Protein AF-A0A3N5QV75-F1 (afdb_monomer_lite)

Sequence (85 aa):
MKFLDPHWNEKVYQTFWEFVLIDGPAGYTNNTPGRMMPISTVYSLHKRHLIVHDCDRIVENIYSRIFFGNDFRKIHKLRHYGQKK

Secondary structure (DSSP, 8-state):
-----TTS-HHHHHSPEEEEEE------BTTB--SHHHHHHHHTS-EEEEEETTTTSHHHHHHHHHHH-S--EEETTEEEEE---

Structure (mmCIF, N/CA/C/O backbone):
data_AF-A0A3N5QV75-F1
#
_entry.id   AF-A0A3N5QV75-F1
#
loop_
_atom_site.group_PDB
_atom_site.id
_atom_site.type_symbol
_atom_site.label_atom_id
_atom_site.label_alt_id
_atom_site.label_comp_id
_atom_site.label_asym_id
_atom_site.label_entity_id
_atom_site.label_seq_id
_atom_site.pdbx_PDB_ins_code
_atom_site.Cartn_x
_atom_site.Cartn_y
_atom_site.Cartn_z
_atom_site.occupancy
_atom_site.B_iso_or_equiv
_atom_site.auth_seq_id
_atom_site.auth_comp_id
_atom_site.auth_asym_id
_atom_site.auth_atom_id
_atom_site.pdbx_PDB_model_num
ATOM 1 N N . MET A 1 1 ? 1.790 16.081 7.293 1.00 37.62 1 MET A N 1
ATOM 2 C CA . MET A 1 1 ? 1.778 16.123 5.815 1.00 37.62 1 MET A CA 1
ATOM 3 C C . MET A 1 1 ? 0.640 15.228 5.340 1.00 37.62 1 MET A C 1
ATOM 5 O O . MET A 1 1 ? 0.662 14.049 5.663 1.00 37.62 1 MET A O 1
ATOM 9 N N . LYS A 1 2 ? -0.405 15.786 4.718 1.00 45.50 2 LYS A N 1
ATOM 10 C CA . LYS A 1 2 ? -1.567 15.029 4.225 1.00 45.50 2 LYS A CA 1
ATOM 11 C C . LYS A 1 2 ? -1.385 14.806 2.721 1.00 45.50 2 LYS A C 1
ATOM 13 O O . LYS A 1 2 ? -1.375 15.774 1.971 1.00 45.50 2 LYS A O 1
ATOM 18 N N . PHE A 1 3 ? -1.214 13.556 2.301 1.00 53.84 3 PHE A N 1
ATOM 19 C CA . PHE A 1 3 ? -1.211 13.168 0.888 1.00 53.84 3 PHE A CA 1
ATOM 20 C C . PHE A 1 3 ? -2.661 12.900 0.471 1.00 53.84 3 PHE A C 1
ATOM 22 O O . PHE A 1 3 ? -3.094 11.752 0.409 1.00 53.84 3 PHE A O 1
ATOM 29 N N . LEU A 1 4 ? -3.447 13.968 0.317 1.00 57.09 4 LEU A N 1
ATOM 30 C CA . LEU A 1 4 ? -4.800 13.865 -0.226 1.00 57.09 4 LEU A CA 1
ATOM 31 C C . LEU A 1 4 ? -4.714 14.146 -1.720 1.00 57.09 4 LEU A C 1
ATOM 33 O O . LEU A 1 4 ? -4.270 15.221 -2.118 1.00 57.09 4 LEU A O 1
ATOM 37 N N . ASP A 1 5 ? -5.095 13.163 -2.524 1.00 64.38 5 ASP A N 1
ATOM 38 C CA . ASP A 1 5 ? -5.278 13.362 -3.953 1.00 64.38 5 ASP A CA 1
ATOM 39 C C . ASP A 1 5 ? -6.600 14.134 -4.139 1.00 64.38 5 ASP A C 1
ATOM 41 O O . ASP A 1 5 ? -7.653 13.628 -3.734 1.00 64.38 5 ASP A O 1
ATOM 45 N N . PRO A 1 6 ? -6.571 15.356 -4.705 1.00 64.25 6 PRO A N 1
ATOM 46 C CA . PRO A 1 6 ? -7.751 16.208 -4.838 1.00 64.25 6 PRO A CA 1
ATOM 47 C C . PRO A 1 6 ? -8.820 15.634 -5.782 1.00 64.25 6 PRO A C 1
ATOM 49 O O . PRO A 1 6 ? -9.928 16.166 -5.829 1.00 64.25 6 PRO A O 1
ATOM 52 N N . HIS A 1 7 ? -8.521 14.567 -6.528 1.00 68.56 7 HIS A N 1
ATOM 53 C CA . HIS A 1 7 ? -9.474 13.918 -7.428 1.00 68.56 7 HIS A CA 1
ATOM 54 C C . HIS A 1 7 ? -10.360 12.869 -6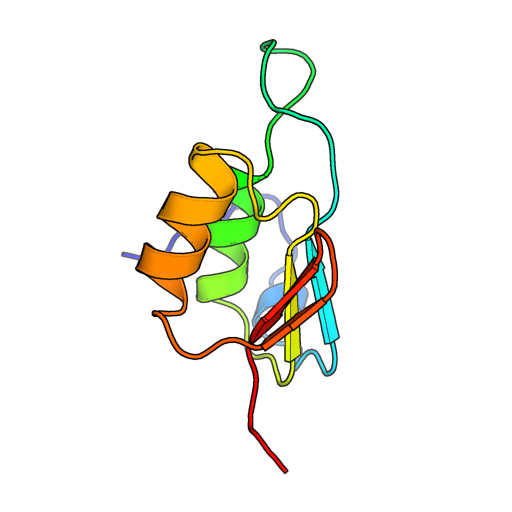.739 1.00 68.56 7 HIS A C 1
ATOM 56 O O . HIS A 1 7 ? -11.352 12.426 -7.323 1.00 68.56 7 HIS A O 1
ATOM 62 N N . TRP A 1 8 ? -10.041 12.465 -5.506 1.00 73.38 8 TRP A N 1
ATOM 63 C CA . TRP A 1 8 ? -10.833 11.477 -4.775 1.00 73.38 8 TRP A CA 1
ATOM 64 C C . TRP A 1 8 ? -11.984 12.138 -4.019 1.00 73.38 8 TRP A C 1
ATOM 66 O O . TRP A 1 8 ? -11.815 13.141 -3.331 1.00 73.38 8 TRP A O 1
ATOM 76 N N . ASN A 1 9 ? -13.169 11.533 -4.109 1.00 83.50 9 ASN A N 1
ATOM 77 C CA . ASN A 1 9 ? -14.338 11.979 -3.359 1.00 83.50 9 ASN A CA 1
ATOM 78 C C . ASN A 1 9 ? -14.060 11.904 -1.844 1.00 83.50 9 ASN A C 1
ATOM 80 O O . ASN A 1 9 ? -13.587 10.873 -1.359 1.00 83.50 9 ASN A O 1
ATOM 84 N N . GLU A 1 10 ? -14.407 12.952 -1.089 1.00 85.06 10 GLU A N 1
ATOM 85 C CA . GLU A 1 10 ? -14.207 13.023 0.370 1.00 85.06 10 GLU A CA 1
ATOM 86 C C . GLU A 1 10 ? -14.748 11.797 1.120 1.00 85.06 10 GLU A C 1
ATOM 88 O O . GLU A 1 10 ? -14.160 11.358 2.115 1.00 85.06 10 GLU A O 1
ATOM 93 N N . LYS A 1 11 ? -15.822 11.185 0.602 1.00 88.44 11 LYS A N 1
ATOM 94 C CA . LYS A 1 11 ? -16.421 9.964 1.147 1.00 88.44 11 LYS A CA 1
ATOM 95 C C . LYS A 1 11 ? -15.409 8.827 1.289 1.00 88.44 11 LYS A C 1
ATOM 97 O O . LYS A 1 11 ? -15.534 8.028 2.212 1.00 88.44 11 LYS A O 1
ATOM 102 N N . VAL A 1 12 ? -14.388 8.752 0.435 1.00 89.44 12 VAL A N 1
ATOM 103 C CA . VAL A 1 12 ? -13.348 7.711 0.509 1.00 89.44 12 VAL A CA 1
ATOM 104 C C . VAL A 1 12 ? -12.551 7.821 1.809 1.00 89.44 12 VAL A C 1
ATOM 106 O O . VAL A 1 12 ? -12.291 6.805 2.450 1.00 89.44 12 VAL A O 1
ATOM 109 N N . TYR A 1 13 ? -12.208 9.042 2.221 1.00 88.81 13 TYR A N 1
ATOM 110 C CA . TYR A 1 13 ? -11.433 9.301 3.438 1.00 88.81 13 TYR A CA 1
ATOM 111 C C . TYR A 1 13 ? -12.281 9.197 4.715 1.00 88.81 13 TYR A C 1
ATOM 113 O O . TYR A 1 13 ? -11.757 8.875 5.784 1.00 88.81 13 TYR A O 1
ATOM 121 N N . GLN A 1 14 ? -13.589 9.449 4.599 1.00 90.81 14 GLN A N 1
ATOM 122 C CA . GLN A 1 14 ? -14.556 9.339 5.697 1.00 90.81 14 GLN A CA 1
ATOM 123 C C . GLN A 1 14 ? -15.060 7.904 5.917 1.00 90.81 14 GLN A C 1
ATOM 125 O O . GLN A 1 14 ? -15.525 7.572 7.005 1.00 90.81 14 GLN A O 1
ATOM 130 N N . THR A 1 15 ? -14.974 7.046 4.900 1.00 94.31 15 THR A N 1
ATOM 131 C CA . THR A 1 15 ? -15.396 5.644 5.000 1.00 94.31 15 THR A CA 1
ATOM 132 C C . THR A 1 15 ? -14.393 4.844 5.834 1.00 94.31 15 THR A C 1
ATOM 134 O O . THR A 1 15 ? -13.187 4.908 5.598 1.00 94.31 1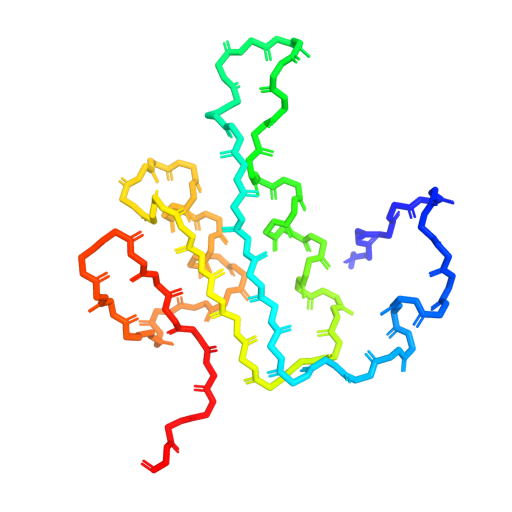5 THR A O 1
ATOM 137 N N . PHE A 1 16 ? -14.893 4.056 6.791 1.00 95.50 16 PHE A N 1
ATOM 138 C CA . PHE A 1 16 ? -14.095 3.029 7.459 1.00 95.50 16 PHE A CA 1
ATOM 139 C C . PHE A 1 16 ? -14.037 1.777 6.583 1.00 95.50 16 PHE A C 1
ATOM 141 O O . PHE A 1 16 ? -15.058 1.138 6.329 1.00 95.50 16 PHE A O 1
ATOM 148 N N . TRP A 1 17 ? -12.841 1.422 6.125 1.00 96.19 17 TRP A N 1
ATOM 149 C CA . TRP A 1 17 ? -12.639 0.277 5.243 1.00 96.19 17 TRP A CA 1
ATOM 150 C C . TRP A 1 17 ? -12.276 -0.980 6.039 1.00 96.19 17 TRP A C 1
ATOM 152 O O . TRP A 1 17 ? -11.250 -1.033 6.716 1.00 96.19 17 TRP A O 1
ATOM 162 N N . GLU A 1 18 ? -13.074 -2.039 5.921 1.00 97.38 18 GLU A N 1
ATOM 163 C CA . GLU A 1 18 ? -12.732 -3.339 6.518 1.00 97.38 18 GLU A CA 1
ATOM 164 C C . GLU A 1 18 ? -11.452 -3.917 5.900 1.00 97.38 18 GLU A C 1
ATOM 166 O O . GLU A 1 18 ? -10.536 -4.340 6.609 1.00 97.38 18 GLU A O 1
ATOM 171 N N . PHE A 1 19 ? -11.354 -3.851 4.573 1.00 96.56 19 PHE A N 1
ATOM 172 C CA . PHE A 1 19 ? -10.206 -4.314 3.807 1.00 96.56 19 PHE A CA 1
ATOM 173 C C . PHE A 1 19 ? -9.820 -3.289 2.750 1.00 96.56 19 PHE A C 1
ATOM 175 O O . PHE A 1 19 ? -10.675 -2.728 2.067 1.00 96.56 19 PHE A O 1
ATOM 182 N N . VAL A 1 20 ? -8.516 -3.100 2.584 1.00 97.19 20 VAL A N 1
ATOM 183 C CA . VAL A 1 20 ? -7.920 -2.360 1.473 1.00 97.19 20 VAL A CA 1
ATOM 184 C C . VAL A 1 20 ? -6.881 -3.260 0.817 1.00 97.19 20 VAL A C 1
ATOM 186 O O . VAL A 1 20 ? -5.957 -3.725 1.484 1.00 97.19 20 VAL A O 1
ATOM 189 N N . LEU A 1 21 ? -7.022 -3.503 -0.484 1.00 97.56 21 LEU A N 1
ATOM 190 C CA . LEU A 1 21 ? -6.043 -4.224 -1.294 1.00 97.56 21 LEU A CA 1
ATOM 191 C C . LEU A 1 21 ? -5.344 -3.231 -2.219 1.00 97.56 21 LEU A C 1
ATOM 193 O O . LEU A 1 21 ? -5.998 -2.546 -3.001 1.00 97.56 21 LEU A O 1
ATOM 197 N N . ILE A 1 22 ? -4.019 -3.175 -2.139 1.00 96.69 22 ILE A N 1
ATOM 198 C CA . ILE A 1 22 ? -3.191 -2.476 -3.113 1.00 96.69 22 ILE A CA 1
ATOM 199 C C . ILE A 1 22 ? -2.642 -3.505 -4.082 1.00 96.69 22 ILE A C 1
ATOM 201 O O . ILE A 1 22 ? -1.750 -4.289 -3.745 1.00 96.69 22 ILE A O 1
ATOM 205 N N . ASP A 1 23 ? -3.155 -3.433 -5.299 1.00 94.75 23 ASP A N 1
ATOM 206 C CA . ASP A 1 23 ? -2.637 -4.128 -6.461 1.00 94.75 23 ASP A CA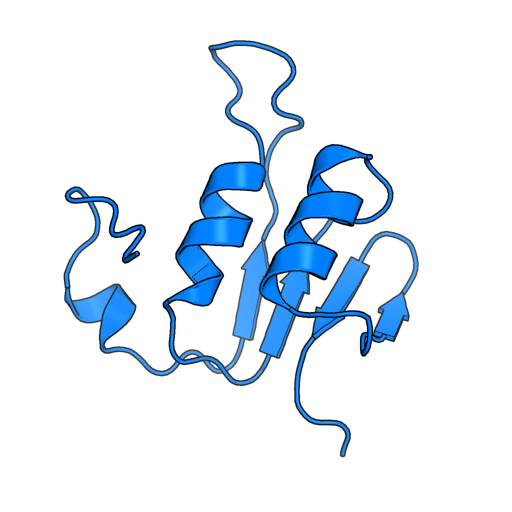 1
ATOM 207 C C . ASP A 1 23 ? -2.659 -3.185 -7.672 1.00 94.75 23 ASP A C 1
ATOM 209 O O . ASP A 1 23 ? -3.370 -2.180 -7.681 1.00 94.75 23 ASP A O 1
ATOM 213 N N . GLY A 1 24 ? -1.818 -3.455 -8.662 1.00 90.62 24 GLY A N 1
ATOM 214 C CA . GLY A 1 24 ? -1.602 -2.562 -9.794 1.00 90.62 24 GLY A CA 1
ATOM 215 C C . GLY A 1 24 ? -0.250 -2.784 -10.469 1.00 90.62 24 GLY A C 1
ATOM 216 O O . GLY A 1 24 ? 0.523 -3.642 -10.046 1.00 90.62 24 GLY A O 1
ATOM 217 N N . PRO A 1 25 ? 0.056 -2.028 -11.533 1.00 92.25 25 PRO A N 1
ATOM 218 C CA . PRO A 1 25 ? 1.255 -2.249 -12.320 1.00 92.25 25 PRO A CA 1
ATOM 219 C C . PRO A 1 25 ? 2.542 -1.831 -11.596 1.00 92.25 25 PRO A C 1
ATOM 221 O O . PRO A 1 25 ? 2.569 -1.192 -10.546 1.00 92.25 25 PRO A O 1
ATOM 224 N N . ALA A 1 26 ? 3.648 -2.212 -12.225 1.00 87.38 26 ALA A N 1
ATOM 225 C CA . ALA A 1 26 ? 5.006 -2.076 -11.731 1.00 87.38 26 ALA A CA 1
ATOM 226 C C . ALA A 1 26 ? 5.505 -0.637 -11.510 1.00 87.38 26 ALA A C 1
ATOM 228 O O . ALA A 1 26 ? 6.394 -0.432 -10.684 1.00 87.38 26 ALA A O 1
ATOM 229 N N . GLY A 1 27 ? 5.024 0.344 -12.276 1.00 89.31 27 GLY A N 1
ATOM 230 C CA . GLY A 1 27 ? 5.593 1.693 -12.217 1.00 89.31 27 GLY A CA 1
ATOM 231 C C . GLY A 1 27 ? 6.806 1.961 -13.109 1.00 89.31 27 GLY A C 1
ATOM 232 O O . GLY A 1 27 ? 7.420 3.003 -12.936 1.00 89.31 27 GLY A O 1
ATOM 233 N N . TYR A 1 28 ? 7.205 1.058 -14.017 1.00 85.56 28 TYR A N 1
ATOM 234 C CA . TYR A 1 28 ? 8.462 1.216 -14.779 1.00 85.56 28 TYR A CA 1
ATOM 235 C C . TYR A 1 28 ? 8.396 2.219 -15.938 1.00 85.56 28 TYR A C 1
ATOM 237 O O . TYR A 1 28 ? 9.433 2.590 -16.480 1.00 85.56 28 TYR A O 1
ATOM 245 N N . THR A 1 29 ? 7.199 2.645 -16.336 1.00 88.88 29 THR A N 1
ATOM 246 C CA . THR A 1 29 ? 7.002 3.626 -17.408 1.00 88.88 29 THR A CA 1
ATOM 247 C C . THR A 1 29 ? 6.019 4.697 -16.960 1.00 88.88 29 THR A C 1
ATOM 249 O O . THR A 1 29 ? 5.156 4.431 -16.119 1.00 88.88 29 THR A O 1
ATOM 252 N N . ASN A 1 30 ? 6.095 5.879 -17.573 1.00 83.69 30 ASN A N 1
ATOM 253 C CA . ASN A 1 30 ? 5.181 6.990 -17.291 1.00 83.69 30 ASN A CA 1
ATOM 254 C C . ASN A 1 30 ? 3.706 6.634 -17.550 1.00 83.69 30 ASN A C 1
ATOM 256 O O . ASN A 1 30 ? 2.821 7.209 -16.926 1.00 83.69 30 ASN A O 1
ATOM 260 N N . ASN A 1 31 ? 3.441 5.658 -18.423 1.00 88.25 31 ASN A N 1
ATOM 261 C CA . ASN A 1 31 ? 2.086 5.229 -18.780 1.00 88.25 31 ASN A CA 1
ATOM 262 C C . ASN A 1 31 ? 1.539 4.126 -17.860 1.00 88.25 31 ASN A C 1
ATOM 264 O O . ASN A 1 31 ? 0.385 3.729 -17.985 1.00 88.25 31 ASN A O 1
ATOM 268 N N . THR A 1 32 ? 2.358 3.604 -16.944 1.00 89.00 32 THR A N 1
ATOM 269 C CA . THR A 1 32 ? 1.984 2.515 -16.035 1.00 89.00 32 THR A CA 1
ATOM 270 C C . THR A 1 32 ? 2.332 2.920 -14.605 1.00 89.00 32 THR A C 1
ATOM 272 O O . THR A 1 32 ? 3.381 2.493 -14.121 1.00 89.00 32 THR A O 1
ATOM 275 N N . PRO A 1 33 ? 1.525 3.761 -13.931 1.00 86.69 33 PRO A N 1
ATOM 276 C CA . PRO A 1 33 ? 1.861 4.287 -12.610 1.00 86.69 33 PRO A CA 1
ATOM 277 C C . PRO A 1 33 ? 2.000 3.166 -11.576 1.00 86.69 33 PRO A C 1
ATOM 279 O O . PRO A 1 33 ? 1.210 2.228 -11.540 1.00 86.69 33 PRO A O 1
ATOM 282 N N . GLY A 1 34 ? 3.033 3.252 -10.739 1.00 91.50 34 GLY A N 1
ATOM 283 C CA . GLY A 1 34 ? 3.322 2.234 -9.732 1.00 91.50 34 GLY A CA 1
ATOM 284 C C . GLY A 1 34 ? 2.453 2.350 -8.480 1.00 91.50 34 GLY A C 1
ATOM 285 O O . GLY A 1 34 ? 1.626 3.247 -8.328 1.00 91.50 34 GLY A O 1
ATOM 286 N N . ARG A 1 35 ? 2.710 1.466 -7.516 1.00 93.06 35 ARG A N 1
ATOM 287 C CA . ARG A 1 35 ? 1.932 1.367 -6.269 1.00 93.06 35 ARG A CA 1
ATOM 288 C C . ARG A 1 35 ? 2.408 2.284 -5.137 1.00 93.06 35 ARG A C 1
ATOM 290 O O . ARG A 1 35 ? 1.772 2.313 -4.090 1.00 93.06 35 ARG A O 1
ATOM 297 N N . MET A 1 36 ? 3.476 3.067 -5.327 1.00 92.12 36 MET A N 1
ATOM 298 C CA . MET A 1 36 ? 3.976 4.002 -4.303 1.00 92.12 36 MET A CA 1
ATOM 299 C C . MET A 1 36 ? 2.896 4.992 -3.848 1.00 92.12 36 MET A C 1
ATOM 301 O O . MET A 1 36 ? 2.694 5.155 -2.648 1.00 92.12 36 MET A O 1
ATOM 305 N N . MET A 1 37 ? 2.207 5.635 -4.796 1.00 90.50 37 MET A N 1
ATOM 306 C CA . MET A 1 37 ? 1.168 6.618 -4.482 1.00 90.50 37 MET A CA 1
ATOM 307 C C . MET A 1 37 ? -0.036 5.964 -3.781 1.00 90.50 37 MET A C 1
ATOM 309 O O . MET A 1 37 ? -0.413 6.448 -2.722 1.00 90.50 37 MET A O 1
ATOM 313 N N . PRO A 1 38 ? -0.598 4.831 -4.249 1.00 92.50 38 PRO A N 1
ATOM 314 C CA . PRO A 1 38 ? -1.592 4.095 -3.468 1.00 92.50 38 PRO A CA 1
ATOM 315 C C . PRO A 1 38 ? -1.127 3.753 -2.044 1.00 92.50 38 PRO A C 1
ATOM 317 O O . PRO A 1 38 ? -1.874 3.972 -1.094 1.00 92.50 38 PRO A O 1
ATOM 320 N N . ILE A 1 39 ? 0.112 3.276 -1.865 1.00 94.94 39 ILE A N 1
ATOM 321 C CA . ILE A 1 39 ? 0.668 2.940 -0.540 1.00 94.94 39 ILE A CA 1
ATOM 322 C C . ILE A 1 39 ? 0.692 4.168 0.381 1.00 94.94 39 ILE A C 1
ATOM 324 O O . ILE A 1 39 ? 0.312 4.055 1.548 1.00 94.94 39 ILE A O 1
ATOM 328 N N . SER A 1 40 ? 1.097 5.338 -0.120 1.00 92.88 40 SER A N 1
ATOM 329 C CA . SER A 1 40 ? 1.102 6.566 0.682 1.00 92.88 40 SER A CA 1
ATOM 330 C C . SER A 1 40 ? -0.303 7.125 0.917 1.00 92.88 40 SER A C 1
ATOM 332 O O . SER A 1 40 ? -0.594 7.596 2.015 1.00 92.88 40 SER A O 1
ATOM 334 N N . THR A 1 41 ? -1.209 7.035 -0.057 1.00 90.88 41 THR A N 1
ATOM 335 C CA . THR A 1 41 ? -2.592 7.509 0.089 1.00 90.88 41 THR A CA 1
ATOM 336 C C . THR A 1 41 ? -3.338 6.705 1.146 1.00 90.88 41 THR A C 1
ATOM 338 O O . THR A 1 41 ? -3.972 7.290 2.031 1.00 90.88 41 THR A O 1
ATOM 341 N N . VAL A 1 42 ? -3.223 5.369 1.127 1.00 93.31 42 VAL A N 1
ATOM 342 C CA . VAL A 1 42 ? -3.951 4.535 2.095 1.00 93.31 42 VAL A CA 1
ATOM 343 C C . VAL A 1 42 ? -3.472 4.756 3.524 1.00 93.31 42 VAL A C 1
ATOM 345 O O . VAL A 1 42 ? -4.225 4.451 4.443 1.00 93.31 42 VAL A O 1
ATOM 348 N N . TYR A 1 43 ? -2.281 5.322 3.751 1.00 93.25 43 TYR A N 1
ATOM 349 C CA . TYR A 1 43 ? -1.831 5.726 5.088 1.00 93.25 43 TYR A CA 1
ATOM 350 C C . TYR A 1 43 ? -2.823 6.677 5.768 1.00 93.25 43 TYR A C 1
ATOM 352 O O . TYR A 1 43 ? -3.080 6.535 6.960 1.00 93.25 43 TYR A O 1
ATOM 360 N N . SER A 1 44 ? -3.459 7.560 4.994 1.00 90.56 44 SER A N 1
ATOM 361 C CA . SER A 1 44 ? -4.440 8.531 5.495 1.00 90.56 44 SER A CA 1
ATOM 362 C C . SER A 1 44 ? -5.865 7.967 5.635 1.00 90.56 44 SER A C 1
ATOM 364 O O . SER A 1 44 ? -6.753 8.692 6.073 1.00 90.56 44 SER A O 1
ATOM 366 N N . LEU A 1 45 ? -6.111 6.705 5.254 1.00 92.19 45 LEU A N 1
ATOM 367 C CA . LEU A 1 45 ? -7.435 6.072 5.329 1.00 92.19 45 LEU A CA 1
ATOM 368 C C . LEU A 1 45 ? -7.660 5.342 6.657 1.00 92.19 45 LEU A C 1
ATOM 370 O O . LEU A 1 45 ? -6.791 4.593 7.126 1.00 92.19 45 LEU A O 1
ATOM 374 N N . HIS A 1 46 ? -8.879 5.467 7.184 1.00 93.06 46 HIS A N 1
ATOM 375 C CA . HIS A 1 46 ? -9.387 4.631 8.268 1.00 93.06 46 HIS A CA 1
ATOM 376 C C . HIS A 1 46 ? -9.650 3.219 7.741 1.00 93.06 46 HIS A C 1
ATOM 378 O O . HIS A 1 46 ? -10.492 3.021 6.864 1.00 93.06 46 HIS A O 1
ATOM 384 N N . LYS A 1 47 ? -8.905 2.233 8.248 1.00 95.12 47 LYS A N 1
ATOM 385 C CA . LYS A 1 47 ? -8.995 0.848 7.778 1.00 95.12 47 LYS A CA 1
ATOM 386 C C . LYS A 1 47 ? -8.633 -0.165 8.857 1.00 95.12 47 LYS A C 1
ATOM 388 O O . LYS A 1 47 ? -7.781 0.123 9.698 1.00 95.12 47 LYS A O 1
ATOM 393 N N . ARG A 1 48 ? -9.232 -1.358 8.793 1.00 96.38 48 ARG A N 1
ATOM 394 C CA . ARG A 1 48 ? -8.905 -2.486 9.685 1.00 96.38 48 ARG A CA 1
ATOM 395 C C . ARG A 1 48 ? -7.780 -3.362 9.131 1.00 96.38 48 ARG A C 1
ATOM 397 O O . ARG A 1 48 ? -6.867 -3.730 9.873 1.00 96.38 48 ARG A O 1
ATOM 404 N N . HIS A 1 49 ? -7.824 -3.673 7.838 1.00 97.12 49 HIS A N 1
ATOM 405 C CA . HIS A 1 49 ? -6.831 -4.518 7.177 1.00 97.12 49 HIS A CA 1
ATOM 406 C C . HIS A 1 49 ? -6.315 -3.880 5.885 1.00 97.12 49 HIS A C 1
ATOM 408 O O . HIS A 1 49 ? -7.089 -3.385 5.068 1.00 97.12 49 HIS A O 1
ATOM 414 N N . LEU A 1 50 ? -4.999 -3.933 5.684 1.00 97.75 50 LEU A N 1
ATOM 415 C CA . LEU A 1 50 ? -4.321 -3.526 4.456 1.00 97.75 50 LEU A CA 1
ATOM 416 C C . LEU A 1 50 ? -3.527 -4.705 3.899 1.00 97.75 50 LEU A C 1
ATOM 418 O O . LEU A 1 50 ? -2.757 -5.335 4.622 1.00 97.75 50 LEU A O 1
ATOM 422 N N . ILE A 1 51 ? -3.685 -4.972 2.609 1.00 98.00 51 ILE A N 1
ATOM 423 C CA . ILE A 1 51 ? -2.957 -6.008 1.885 1.00 98.00 51 ILE A CA 1
ATOM 424 C C . ILE A 1 51 ? -2.208 -5.340 0.732 1.00 98.00 51 ILE A C 1
ATOM 426 O O . ILE A 1 51 ? -2.810 -4.620 -0.058 1.00 98.00 51 ILE A O 1
ATOM 430 N N . VAL A 1 52 ? -0.901 -5.568 0.633 1.00 97.88 52 VAL A N 1
ATOM 431 C CA . VAL A 1 52 ? -0.050 -5.053 -0.450 1.00 97.88 52 VAL A CA 1
ATOM 432 C C . VAL A 1 52 ? 0.456 -6.226 -1.282 1.00 97.88 52 VAL A C 1
ATOM 434 O O . VAL A 1 52 ? 1.116 -7.120 -0.744 1.00 97.88 52 VAL A O 1
ATOM 437 N N . HIS A 1 53 ? 0.143 -6.226 -2.576 1.00 97.50 53 HIS A N 1
ATOM 438 C CA . HIS A 1 53 ? 0.632 -7.209 -3.541 1.00 97.50 53 HIS A CA 1
ATOM 439 C C . HIS A 1 53 ? 2.036 -6.866 -4.064 1.00 97.50 53 HIS A C 1
ATOM 441 O O . HIS A 1 53 ? 2.488 -5.726 -3.960 1.00 97.50 53 HIS A O 1
ATOM 447 N N . ASP A 1 54 ? 2.749 -7.877 -4.576 1.00 96.12 54 ASP A N 1
ATOM 448 C CA . ASP A 1 54 ? 4.157 -7.810 -4.983 1.00 96.12 54 ASP A CA 1
ATOM 449 C C . ASP A 1 54 ? 5.070 -7.119 -3.956 1.00 96.12 54 ASP A C 1
ATOM 451 O O . ASP A 1 54 ? 5.972 -6.351 -4.307 1.00 96.12 54 ASP A O 1
ATOM 455 N N . CYS A 1 55 ? 4.875 -7.412 -2.667 1.00 95.81 55 CYS A N 1
ATOM 456 C CA . CYS A 1 55 ? 5.539 -6.704 -1.567 1.00 95.81 55 CYS A CA 1
ATOM 457 C C . CYS A 1 55 ? 7.072 -6.857 -1.512 1.00 95.81 55 CYS A C 1
ATOM 459 O O . CYS A 1 55 ? 7.719 -6.275 -0.642 1.00 95.81 55 CYS A O 1
ATOM 461 N N . ASP A 1 56 ? 7.639 -7.683 -2.390 1.00 95.44 56 ASP A N 1
ATOM 462 C CA . ASP A 1 56 ? 9.071 -7.975 -2.479 1.00 95.44 56 ASP A CA 1
ATOM 463 C C . ASP A 1 56 ? 9.814 -7.036 -3.423 1.00 95.44 56 ASP A C 1
ATOM 465 O O . ASP A 1 56 ? 11.041 -6.944 -3.372 1.00 95.44 56 ASP A O 1
ATOM 469 N N . ARG A 1 57 ? 9.083 -6.295 -4.257 1.00 94.94 57 ARG A N 1
ATOM 470 C CA . ARG A 1 57 ? 9.667 -5.240 -5.079 1.00 94.94 57 ARG A CA 1
ATOM 471 C C . ARG A 1 57 ? 10.173 -4.112 -4.191 1.00 94.94 57 ARG A C 1
ATOM 473 O O . ARG A 1 57 ? 9.548 -3.769 -3.193 1.00 94.94 57 ARG A O 1
ATOM 480 N N . ILE A 1 58 ? 11.307 -3.525 -4.568 1.00 94.88 58 ILE A N 1
ATOM 481 C CA . ILE A 1 58 ? 12.051 -2.566 -3.736 1.00 94.88 58 ILE A CA 1
ATOM 482 C C . ILE A 1 58 ? 11.162 -1.402 -3.278 1.00 94.88 58 ILE A C 1
ATOM 484 O O . ILE A 1 58 ? 11.129 -1.093 -2.089 1.00 94.88 58 ILE A O 1
ATOM 488 N N . VAL A 1 59 ? 10.406 -0.798 -4.199 1.00 93.56 59 VAL A N 1
ATOM 489 C CA . VAL A 1 59 ? 9.542 0.355 -3.910 1.00 93.56 59 VAL A CA 1
ATOM 490 C C . VAL A 1 59 ? 8.432 -0.037 -2.935 1.00 93.56 59 VAL A C 1
ATOM 492 O O . VAL A 1 59 ? 8.320 0.545 -1.859 1.00 93.56 59 VAL A O 1
ATOM 495 N N . GLU A 1 60 ? 7.646 -1.060 -3.258 1.00 95.81 60 GLU A N 1
ATOM 496 C CA . GLU A 1 60 ? 6.550 -1.533 -2.414 1.00 95.81 60 GLU A CA 1
ATOM 497 C C . GLU A 1 60 ? 7.052 -1.985 -1.038 1.00 95.81 60 GLU A C 1
ATOM 499 O O . GLU A 1 60 ? 6.431 -1.670 -0.020 1.00 95.81 60 GLU A O 1
ATOM 504 N N . ASN A 1 61 ? 8.204 -2.656 -0.985 1.00 96.38 61 ASN A N 1
ATOM 505 C CA . ASN A 1 61 ? 8.831 -3.101 0.251 1.00 96.38 61 ASN A CA 1
ATOM 506 C C . ASN A 1 61 ? 9.208 -1.917 1.151 1.00 96.38 61 ASN A C 1
ATOM 508 O O . ASN A 1 61 ? 8.822 -1.898 2.321 1.00 96.38 61 ASN A O 1
ATOM 512 N N . ILE A 1 62 ? 9.924 -0.931 0.603 1.00 96.75 62 ILE A N 1
ATOM 513 C CA . ILE A 1 62 ? 10.381 0.253 1.338 1.00 96.75 62 ILE A CA 1
ATOM 514 C C . ILE A 1 62 ? 9.185 1.083 1.805 1.00 96.75 62 ILE A C 1
ATOM 516 O O . ILE A 1 62 ? 9.040 1.326 3.002 1.00 96.75 62 ILE A O 1
ATOM 520 N N . TYR A 1 63 ? 8.295 1.479 0.895 1.00 96.06 63 TYR A N 1
ATOM 521 C CA . TYR A 1 63 ? 7.220 2.413 1.232 1.00 96.06 63 TYR A CA 1
ATOM 522 C C . TYR A 1 63 ? 6.182 1.802 2.170 1.00 96.06 63 TYR A C 1
ATOM 524 O O . TYR A 1 63 ? 5.765 2.466 3.118 1.00 96.06 63 TYR A O 1
ATOM 532 N N . SER A 1 64 ? 5.807 0.531 1.989 1.00 96.44 64 SER A N 1
ATOM 533 C CA . SER A 1 64 ? 4.874 -0.103 2.930 1.00 96.44 64 SER A CA 1
ATOM 534 C C . SER A 1 64 ? 5.467 -0.216 4.340 1.00 96.44 64 SER A C 1
ATOM 536 O O . SER A 1 64 ? 4.741 -0.049 5.315 1.00 96.44 64 SER A O 1
ATOM 538 N N . ARG A 1 65 ? 6.787 -0.403 4.482 1.00 96.62 65 ARG A N 1
ATOM 539 C CA . ARG A 1 65 ? 7.457 -0.415 5.796 1.00 96.62 65 ARG A CA 1
ATOM 540 C C . ARG A 1 65 ? 7.600 0.972 6.404 1.00 96.62 65 ARG A C 1
ATOM 542 O O . ARG A 1 65 ? 7.448 1.105 7.613 1.00 96.62 65 ARG A O 1
ATOM 549 N N . ILE A 1 66 ? 7.859 1.993 5.588 1.00 96.69 66 ILE A N 1
ATOM 550 C CA . ILE A 1 66 ? 7.915 3.388 6.049 1.00 96.69 66 ILE A CA 1
ATOM 551 C C . ILE A 1 66 ? 6.561 3.817 6.622 1.00 96.69 66 ILE A C 1
ATOM 553 O O . ILE A 1 66 ? 6.516 4.405 7.697 1.00 96.69 66 ILE A O 1
ATOM 557 N N . PHE A 1 67 ? 5.461 3.510 5.929 1.00 95.81 67 PHE A N 1
ATOM 558 C CA . PHE A 1 67 ? 4.131 3.968 6.336 1.00 95.81 67 PHE A CA 1
ATOM 559 C C . PHE A 1 67 ? 3.443 3.061 7.365 1.00 95.81 67 PHE A C 1
ATOM 561 O O . PHE A 1 67 ? 2.695 3.560 8.200 1.00 95.81 67 PHE A O 1
ATOM 568 N N . PHE A 1 68 ? 3.667 1.744 7.325 1.00 95.69 68 PHE A N 1
ATOM 569 C CA . PHE A 1 68 ? 2.925 0.779 8.154 1.00 95.69 68 PHE A CA 1
ATOM 570 C C . PHE A 1 68 ? 3.815 -0.041 9.097 1.00 95.69 68 PHE A C 1
ATOM 572 O O . PHE A 1 68 ? 3.322 -0.906 9.819 1.00 95.69 68 PHE A O 1
ATOM 579 N N . GLY A 1 69 ? 5.122 0.231 9.125 1.00 95.50 69 GLY A N 1
ATOM 580 C CA . GLY A 1 69 ? 6.076 -0.429 10.009 1.00 95.50 69 GLY A CA 1
ATOM 581 C C . GLY A 1 69 ? 6.477 -1.837 9.562 1.00 95.50 69 GLY A C 1
ATOM 582 O O . GLY A 1 69 ? 6.276 -2.262 8.422 1.00 95.50 69 GLY A O 1
ATOM 583 N N . ASN A 1 70 ? 7.097 -2.567 10.490 1.00 96.00 70 ASN A N 1
ATOM 584 C CA . ASN A 1 70 ? 7.618 -3.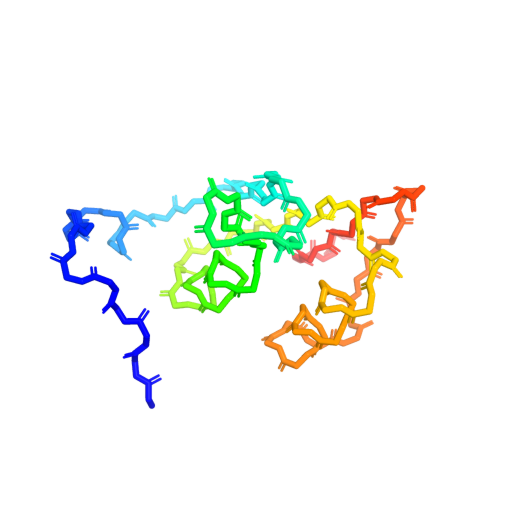918 10.260 1.00 96.00 70 ASN A CA 1
ATOM 585 C C . ASN A 1 70 ? 6.720 -5.026 10.823 1.00 96.00 70 ASN A C 1
ATOM 587 O O . ASN A 1 70 ? 7.057 -6.195 10.660 1.00 96.00 70 ASN A O 1
ATOM 591 N N . ASP A 1 71 ? 5.606 -4.680 11.476 1.00 95.50 71 ASP A N 1
ATOM 592 C CA . ASP A 1 71 ? 4.669 -5.682 11.976 1.00 95.50 71 ASP A CA 1
ATOM 593 C C . ASP A 1 71 ? 3.643 -6.044 10.901 1.00 95.50 71 ASP A C 1
ATOM 595 O O . ASP A 1 71 ? 2.608 -5.397 10.738 1.00 95.50 71 ASP A O 1
ATOM 599 N N . PHE A 1 72 ? 3.970 -7.071 10.125 1.00 96.25 72 PHE A N 1
ATOM 600 C CA . PHE A 1 72 ? 3.109 -7.591 9.077 1.00 96.25 72 PHE A CA 1
ATOM 601 C C . PHE A 1 72 ? 3.212 -9.106 8.986 1.00 96.25 72 PHE A C 1
ATOM 603 O O . PHE A 1 72 ? 4.243 -9.711 9.289 1.00 96.25 72 PHE A O 1
ATOM 610 N N . ARG A 1 73 ? 2.157 -9.727 8.464 1.00 97.12 73 ARG A N 1
ATOM 611 C CA . ARG A 1 73 ? 2.211 -11.115 8.006 1.00 97.12 73 ARG A CA 1
ATOM 612 C C . ARG A 1 73 ? 2.479 -11.131 6.508 1.00 97.12 73 ARG A C 1
ATOM 614 O O . ARG A 1 73 ? 1.770 -10.484 5.744 1.00 97.12 73 ARG A O 1
ATOM 621 N N . LYS A 1 74 ? 3.482 -11.890 6.071 1.00 96.88 74 LYS A N 1
ATOM 622 C CA . LYS A 1 74 ? 3.745 -12.127 4.647 1.00 96.88 74 LYS A CA 1
ATOM 623 C C . LYS A 1 74 ? 3.239 -13.512 4.247 1.00 96.88 74 LYS A C 1
ATOM 625 O O . LYS A 1 74 ? 3.532 -14.493 4.926 1.00 96.88 74 LYS A O 1
ATOM 630 N N . ILE A 1 75 ? 2.489 -13.586 3.151 1.00 96.75 75 ILE A N 1
ATOM 631 C CA . ILE A 1 75 ? 2.035 -14.833 2.526 1.00 96.75 75 ILE A CA 1
ATOM 632 C C . ILE A 1 75 ? 2.415 -14.750 1.051 1.00 96.75 75 ILE A C 1
ATOM 634 O O . ILE A 1 75 ? 1.833 -13.974 0.298 1.00 96.75 75 ILE A O 1
ATOM 638 N N . HIS A 1 76 ? 3.414 -15.528 0.633 1.00 96.62 76 HIS A N 1
ATOM 639 C CA . HIS A 1 76 ? 4.001 -15.415 -0.706 1.00 96.62 76 HIS A CA 1
ATOM 640 C C . HIS A 1 76 ? 4.387 -13.954 -1.025 1.00 96.62 76 HIS A C 1
ATOM 642 O O . HIS A 1 76 ? 5.185 -13.379 -0.295 1.00 96.62 76 HIS A O 1
ATOM 648 N N . LYS A 1 77 ? 3.816 -13.337 -2.062 1.00 96.69 77 LYS A N 1
ATOM 649 C CA 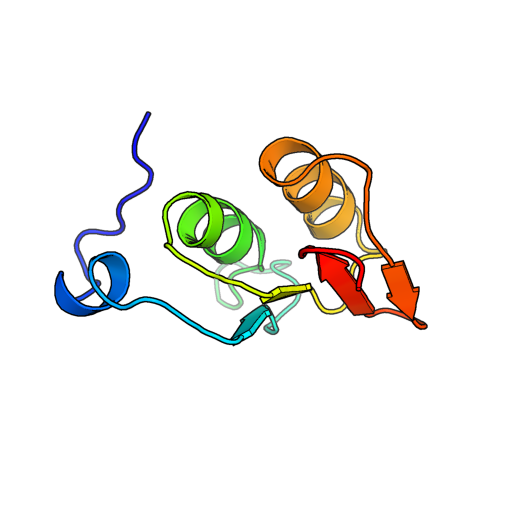. LYS A 1 77 ? 4.062 -11.942 -2.466 1.00 96.69 77 LYS A CA 1
ATOM 650 C C . LYS A 1 77 ? 3.066 -10.939 -1.872 1.00 96.69 77 LYS A C 1
ATOM 652 O O . LYS A 1 77 ? 3.081 -9.770 -2.249 1.00 96.69 77 LYS A O 1
ATOM 657 N N . LEU A 1 78 ? 2.195 -11.381 -0.966 1.00 97.38 78 LEU A N 1
ATOM 658 C CA . LEU A 1 78 ? 1.223 -10.537 -0.279 1.00 97.38 78 LEU A CA 1
ATOM 659 C C . LEU A 1 78 ? 1.728 -10.181 1.116 1.00 97.38 78 LEU A C 1
ATOM 661 O O . LEU A 1 78 ? 2.187 -11.046 1.869 1.00 97.38 78 LEU A O 1
ATOM 665 N N . ARG A 1 79 ? 1.580 -8.912 1.484 1.00 97.31 79 ARG A N 1
ATOM 666 C CA . ARG A 1 79 ? 1.879 -8.410 2.824 1.00 97.31 79 ARG A CA 1
ATOM 667 C C . ARG A 1 79 ? 0.621 -7.864 3.475 1.00 97.31 79 ARG A C 1
ATOM 669 O O . ARG A 1 79 ? -0.006 -6.969 2.923 1.00 97.31 79 ARG A O 1
ATOM 676 N N . HIS A 1 80 ? 0.279 -8.391 4.642 1.00 97.69 80 HIS A N 1
ATOM 677 C CA . HIS A 1 80 ? -0.893 -8.017 5.423 1.00 97.69 80 HIS A CA 1
ATOM 678 C C . HIS A 1 80 ? -0.497 -7.205 6.657 1.00 97.69 80 HIS A C 1
ATOM 680 O O . HIS A 1 80 ? 0.288 -7.670 7.484 1.00 97.69 80 HIS A O 1
ATOM 686 N N . TYR A 1 81 ? -1.092 -6.022 6.779 1.00 96.88 81 TYR A N 1
ATOM 687 C CA . TYR A 1 81 ? -1.053 -5.149 7.946 1.00 96.88 81 TYR A CA 1
ATOM 688 C C . TYR A 1 81 ? -2.451 -5.072 8.573 1.00 96.88 81 TYR A C 1
ATOM 690 O O . TYR A 1 81 ? -3.453 -4.929 7.866 1.00 96.88 81 TYR A O 1
ATOM 698 N N . GLY A 1 82 ? -2.536 -5.144 9.898 1.00 91.31 82 GLY A N 1
ATOM 699 C CA . GLY A 1 82 ? -3.793 -5.050 10.643 1.00 91.31 82 GLY A CA 1
ATOM 700 C C . GLY A 1 82 ? -3.672 -5.670 12.031 1.00 91.31 82 GLY A C 1
ATOM 701 O O . GLY A 1 82 ? -2.639 -6.247 12.366 1.00 91.31 82 GLY A O 1
ATOM 702 N N . GLN A 1 83 ? -4.725 -5.558 12.841 1.00 70.25 83 GLN A N 1
ATOM 703 C CA . GLN A 1 83 ? -4.718 -6.160 14.175 1.00 70.25 83 GLN A CA 1
ATOM 704 C C . GLN A 1 83 ? -4.578 -7.685 14.086 1.00 70.25 83 GLN A C 1
ATOM 706 O O . GLN A 1 83 ? -5.311 -8.351 13.349 1.00 70.25 83 GLN A O 1
ATOM 711 N N . LYS A 1 84 ? -3.624 -8.222 14.852 1.00 56.62 84 LYS A N 1
ATOM 712 C CA . LYS A 1 84 ? -3.531 -9.653 15.142 1.00 56.62 84 LYS A CA 1
ATOM 713 C C . LYS A 1 84 ? -4.727 -10.014 16.028 1.00 56.62 84 LYS A C 1
ATOM 715 O O . LYS A 1 84 ? -4.979 -9.310 17.002 1.00 56.62 84 LYS A O 1
ATOM 720 N N . LYS A 1 85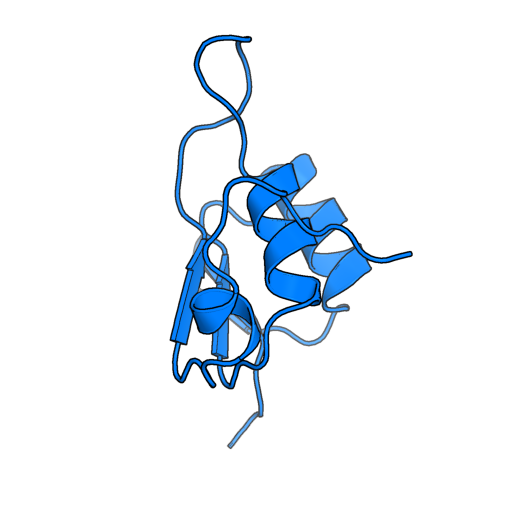 ? -5.484 -11.040 15.632 1.00 49.22 85 LYS A N 1
ATOM 721 C CA . LYS A 1 85 ? -6.431 -11.697 16.541 1.00 49.22 85 LYS A CA 1
ATOM 722 C C . LYS A 1 85 ? -5.661 -12.420 17.635 1.00 49.22 85 LYS A C 1
ATOM 724 O O . LYS A 1 85 ? -4.572 -12.942 17.303 1.00 49.22 85 LYS A O 1
#

Radius of gyration: 12.81 Å; chains: 1; bounding box: 28×32×35 Å

Foldseek 3Di:
DQLDDPPDDVVQQVDAAAEDEQDADDCPDPVGHHRLSVLRNCLSHHYAKYKYAQCVDPSNVVSNCVSQNDPWDDDPRITMGHDDD

pLDDT: mean 89.18, std 12.99, range [37.62, 98.0]